Protein AF-A0A0S4XJA6-F1 (afdb_monomer_lite)

pLDDT: mean 84.76, std 16.08, range [33.62, 96.69]

Structure (mmCIF, N/CA/C/O backbone):
data_AF-A0A0S4XJA6-F1
#
_entry.id   AF-A0A0S4XJA6-F1
#
loop_
_atom_site.group_PDB
_atom_site.id
_atom_site.type_symbol
_atom_site.label_atom_id
_atom_site.label_alt_id
_atom_site.label_comp_id
_atom_site.label_asym_id
_atom_site.label_entity_id
_atom_site.label_seq_id
_atom_site.pdbx_PDB_ins_code
_atom_site.Cartn_x
_atom_site.Cartn_y
_atom_site.Cartn_z
_atom_site.occupancy
_atom_site.B_iso_or_equiv
_atom_site.auth_seq_id
_atom_site.auth_comp_id
_atom_site.auth_asym_id
_atom_site.auth_atom_id
_atom_site.pdbx_PDB_model_num
ATOM 1 N N . MET A 1 1 ? -5.806 7.235 1.047 1.00 87.06 1 MET A N 1
ATOM 2 C CA . MET A 1 1 ? -5.634 6.413 -0.171 1.00 87.06 1 MET A CA 1
ATOM 3 C C . MET A 1 1 ? -4.672 7.112 -1.123 1.00 87.06 1 MET A C 1
ATOM 5 O O . MET A 1 1 ? -4.431 8.301 -0.957 1.00 87.06 1 MET A O 1
ATOM 9 N N . PHE A 1 2 ? -4.036 6.390 -2.048 1.00 88.56 2 PHE A N 1
ATOM 10 C CA . PHE A 1 2 ? -3.138 7.013 -3.029 1.00 88.56 2 PHE A CA 1
ATOM 11 C C . PHE A 1 2 ? -3.981 7.848 -3.989 1.00 88.56 2 PHE A C 1
ATOM 13 O O . PHE A 1 2 ? -5.050 7.390 -4.367 1.00 88.56 2 PHE A O 1
ATOM 20 N N . ALA A 1 3 ? -3.557 9.050 -4.354 1.00 90.94 3 ALA A N 1
ATOM 21 C CA . ALA A 1 3 ? -4.366 9.899 -5.215 1.00 90.94 3 ALA A CA 1
ATOM 22 C C . ALA A 1 3 ? -4.534 9.256 -6.598 1.00 90.94 3 ALA A C 1
ATOM 24 O O . ALA A 1 3 ? -3.539 8.855 -7.218 1.00 90.94 3 ALA A O 1
ATOM 25 N N . ARG A 1 4 ? -5.778 9.166 -7.092 1.00 92.25 4 ARG A N 1
ATOM 26 C CA . ARG A 1 4 ? -6.080 8.414 -8.326 1.00 92.25 4 ARG A CA 1
ATOM 27 C C . ARG A 1 4 ? -5.311 8.957 -9.527 1.00 92.25 4 ARG A C 1
ATOM 29 O O . ARG A 1 4 ? -4.811 8.181 -10.324 1.00 92.25 4 ARG A O 1
ATOM 36 N N . HIS A 1 5 ? -5.141 10.275 -9.620 1.00 92.50 5 HIS A N 1
ATOM 37 C CA . HIS A 1 5 ? -4.386 10.913 -10.706 1.00 92.50 5 HIS A CA 1
ATOM 38 C C . HIS A 1 5 ? -2.875 10.615 -10.682 1.00 92.50 5 HIS A C 1
ATOM 40 O O . HIS A 1 5 ? -2.222 10.750 -11.710 1.00 92.50 5 HIS A O 1
ATOM 46 N N . VAL A 1 6 ? -2.308 10.221 -9.534 1.00 89.50 6 VAL A N 1
ATOM 47 C CA . VAL A 1 6 ? -0.877 9.881 -9.419 1.00 89.50 6 VAL A CA 1
ATOM 48 C C . VAL A 1 6 ? -0.643 8.400 -9.701 1.00 89.50 6 VAL A C 1
ATOM 50 O O . VAL A 1 6 ? 0.349 8.037 -10.324 1.00 89.50 6 VAL A O 1
ATOM 53 N N . SER A 1 7 ? -1.549 7.529 -9.252 1.00 88.44 7 SER A N 1
ATOM 54 C CA . SER A 1 7 ? -1.470 6.094 -9.529 1.00 88.44 7 SER A CA 1
ATOM 55 C C . SER A 1 7 ? -2.864 5.499 -9.759 1.00 88.44 7 SER A C 1
ATOM 57 O O . SER A 1 7 ? -3.441 4.902 -8.843 1.00 88.44 7 SER A O 1
ATOM 59 N N . PRO A 1 8 ? -3.416 5.639 -10.982 1.00 91.00 8 PRO A N 1
ATOM 60 C CA . PRO A 1 8 ? -4.765 5.168 -11.291 1.00 91.00 8 PRO A CA 1
ATOM 61 C C . PRO A 1 8 ? -4.903 3.662 -11.083 1.00 91.00 8 PRO A C 1
ATOM 63 O O . PRO A 1 8 ? -5.851 3.206 -10.456 1.00 91.00 8 PRO A O 1
ATOM 66 N N . VAL A 1 9 ? -3.901 2.892 -11.523 1.00 89.12 9 VAL A N 1
ATOM 67 C CA . VAL A 1 9 ? -3.894 1.425 -11.415 1.00 89.12 9 VAL A CA 1
ATOM 68 C C . VAL A 1 9 ? -3.928 0.971 -9.955 1.00 89.12 9 VAL A C 1
ATOM 70 O O . VAL A 1 9 ? -4.688 0.068 -9.617 1.00 89.12 9 VAL A O 1
ATOM 73 N N . TYR A 1 10 ? -3.145 1.604 -9.075 1.00 88.75 10 TYR A N 1
ATOM 74 C CA . TYR A 1 10 ? -3.131 1.264 -7.650 1.00 88.75 10 TYR A CA 1
ATOM 75 C C . TYR A 1 10 ? -4.472 1.590 -6.986 1.00 88.75 10 TYR A C 1
ATOM 77 O O . TYR A 1 10 ? -5.014 0.774 -6.240 1.00 88.75 10 TYR A O 1
ATOM 85 N N . PHE A 1 11 ? -5.017 2.777 -7.267 1.00 91.81 11 PHE A N 1
ATOM 86 C CA . PHE A 1 11 ? -6.301 3.213 -6.724 1.00 91.81 11 PHE A CA 1
ATOM 87 C C . PHE A 1 11 ? -7.449 2.304 -7.178 1.00 91.81 11 PHE A C 1
ATOM 89 O O . PHE A 1 11 ? -8.230 1.833 -6.348 1.00 91.81 11 PHE A O 1
ATOM 96 N N . ASP A 1 12 ? -7.534 2.036 -8.481 1.00 91.94 12 ASP A N 1
ATOM 97 C CA . ASP A 1 12 ? -8.615 1.251 -9.071 1.00 91.94 12 ASP A CA 1
ATOM 98 C C . ASP A 1 12 ? -8.533 -0.209 -8.605 1.00 91.94 12 ASP A C 1
ATOM 100 O O . ASP A 1 12 ? -9.555 -0.792 -8.258 1.00 91.94 12 ASP A O 1
ATOM 104 N N . ALA A 1 13 ? -7.329 -0.782 -8.488 1.00 90.75 13 ALA A N 1
ATOM 105 C CA . ALA A 1 13 ? -7.150 -2.137 -7.972 1.00 90.75 13 ALA A CA 1
ATOM 106 C C . ALA A 1 13 ? -7.592 -2.273 -6.505 1.00 90.75 13 ALA A C 1
ATOM 108 O O . ALA A 1 13 ? -8.285 -3.229 -6.163 1.00 90.75 13 ALA A O 1
ATOM 109 N N . LEU A 1 14 ? -7.250 -1.315 -5.636 1.00 91.75 14 LEU A N 1
ATOM 110 C CA . LEU A 1 14 ? -7.717 -1.332 -4.245 1.00 91.75 14 LEU A CA 1
ATOM 111 C C . LEU A 1 14 ? -9.234 -1.145 -4.144 1.00 91.75 14 LEU A C 1
ATOM 113 O O . LEU A 1 14 ? -9.889 -1.872 -3.401 1.00 91.75 14 LEU A O 1
ATOM 117 N N . THR A 1 15 ? -9.796 -0.213 -4.916 1.00 93.38 15 THR A N 1
ATOM 118 C CA . THR A 1 15 ? -11.248 0.012 -4.967 1.00 93.38 15 THR A CA 1
ATOM 119 C C . THR A 1 15 ? -11.983 -1.235 -5.460 1.00 93.38 15 THR A C 1
ATOM 121 O O . THR A 1 15 ? -12.989 -1.624 -4.872 1.00 93.38 15 THR A O 1
ATOM 124 N N . ALA A 1 16 ? -11.456 -1.902 -6.491 1.00 92.62 16 ALA A N 1
ATOM 125 C CA . ALA A 1 16 ? -12.019 -3.135 -7.031 1.00 92.62 16 ALA A CA 1
ATOM 126 C C . ALA A 1 16 ? -11.989 -4.283 -6.015 1.00 92.62 16 ALA A C 1
ATOM 128 O O .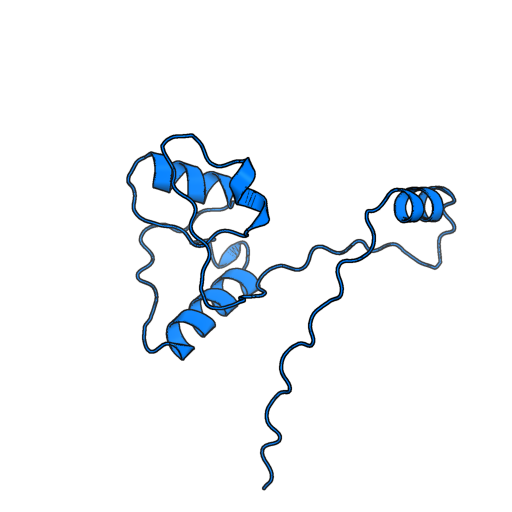 ALA A 1 16 ? -12.963 -5.024 -5.920 1.00 92.62 16 ALA A O 1
ATOM 129 N N . VAL A 1 17 ? -10.913 -4.416 -5.228 1.00 92.44 17 VAL A N 1
ATOM 130 C CA . VAL A 1 17 ? -10.867 -5.419 -4.154 1.00 92.44 17 VAL A CA 1
ATOM 131 C C . VAL A 1 17 ? -11.901 -5.109 -3.077 1.00 92.44 17 VAL A C 1
ATOM 133 O O . VAL A 1 17 ? -12.660 -5.999 -2.719 1.00 92.44 17 VAL A O 1
ATOM 136 N N . CYS A 1 18 ? -12.000 -3.868 -2.596 1.00 93.19 18 CYS A N 1
ATOM 137 C CA . CYS A 1 18 ? -13.051 -3.505 -1.640 1.00 93.19 18 CYS A CA 1
ATOM 138 C C . CYS A 1 18 ? -14.447 -3.862 -2.178 1.00 93.19 18 CYS A C 1
ATOM 140 O O . CYS A 1 18 ? -15.236 -4.501 -1.479 1.00 93.19 18 CYS A O 1
ATOM 142 N N . LEU A 1 19 ? -14.711 -3.529 -3.447 1.00 95.00 19 LEU A N 1
ATOM 143 C CA . LEU A 1 19 ? -15.993 -3.799 -4.093 1.00 95.00 19 LEU A CA 1
ATOM 144 C C . LEU A 1 19 ? -16.278 -5.301 -4.211 1.00 95.00 19 LEU A C 1
ATOM 146 O O . LEU A 1 19 ? -17.403 -5.726 -3.959 1.00 95.00 19 LEU A O 1
ATOM 150 N N . ALA A 1 20 ? -15.266 -6.113 -4.524 1.00 93.62 20 ALA A N 1
ATOM 151 C CA . ALA A 1 20 ? -15.380 -7.572 -4.549 1.00 93.62 20 ALA A CA 1
ATOM 152 C C . ALA A 1 20 ? -15.726 -8.170 -3.170 1.00 93.62 20 ALA A C 1
ATOM 154 O O . ALA A 1 20 ? -16.295 -9.256 -3.102 1.00 93.62 20 ALA A O 1
ATOM 155 N N . HIS A 1 21 ? -15.437 -7.445 -2.085 1.00 93.50 21 HIS A N 1
ATOM 156 C CA . HIS A 1 21 ? -15.818 -7.786 -0.712 1.00 93.50 21 HIS A CA 1
ATOM 157 C C . HIS A 1 21 ? -17.100 -7.072 -0.238 1.00 93.50 21 HIS A C 1
ATOM 159 O O . HIS A 1 21 ? -17.401 -7.062 0.955 1.00 93.50 21 HIS A O 1
ATOM 165 N N . GLY A 1 22 ? -17.877 -6.492 -1.158 1.00 96.69 22 GLY A N 1
ATOM 166 C CA . GLY A 1 22 ? -19.214 -5.963 -0.882 1.00 96.69 22 GLY A CA 1
ATOM 167 C C . GLY A 1 22 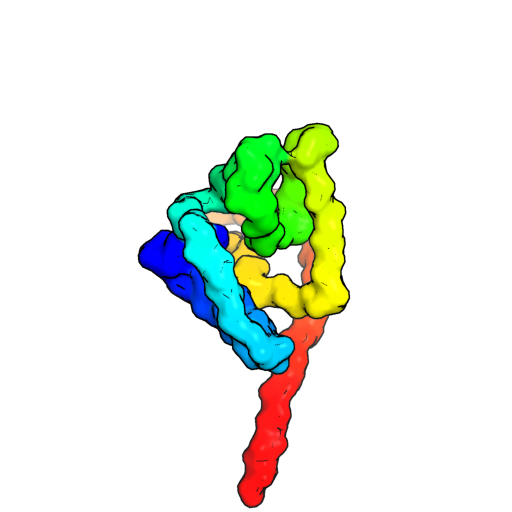? -19.254 -4.544 -0.313 1.00 96.69 22 GLY A C 1
ATOM 168 O O . GLY A 1 22 ? -20.301 -4.128 0.177 1.00 96.69 22 GLY A O 1
ATOM 169 N N . PHE A 1 23 ? -18.156 -3.782 -0.371 1.00 96.31 23 PHE A N 1
ATOM 170 C CA . PHE A 1 23 ? -18.141 -2.394 0.103 1.00 96.31 23 PHE A CA 1
ATOM 171 C C . PHE A 1 23 ? -17.326 -1.458 -0.796 1.00 96.31 23 PHE A C 1
ATOM 173 O O . PHE A 1 23 ? -16.414 -1.866 -1.503 1.00 96.31 23 PHE A O 1
ATOM 180 N N . SER A 1 24 ? -17.623 -0.160 -0.743 1.00 95.19 24 SER A N 1
ATOM 181 C CA . SER A 1 24 ? -16.788 0.876 -1.363 1.00 95.19 24 SER A CA 1
ATOM 182 C C . SER A 1 24 ? -15.951 1.572 -0.285 1.00 95.19 24 SER A C 1
ATOM 184 O O . SER A 1 24 ? -16.487 1.874 0.788 1.00 95.19 24 SER A O 1
ATOM 186 N N . PRO A 1 25 ? -14.646 1.825 -0.504 1.00 93.94 25 PRO A N 1
ATOM 187 C CA . PRO A 1 25 ? -13.826 2.492 0.494 1.00 93.94 25 PRO A CA 1
ATOM 188 C C . PRO A 1 25 ? -14.287 3.944 0.678 1.00 93.94 25 PRO A C 1
ATOM 190 O O . PRO A 1 25 ? -14.379 4.714 -0.276 1.00 93.94 25 PRO A O 1
ATOM 193 N N . ARG A 1 26 ? -14.515 4.363 1.928 1.00 94.94 26 ARG A N 1
ATOM 194 C CA . ARG A 1 26 ? -14.745 5.778 2.256 1.00 94.94 26 ARG A CA 1
ATOM 195 C C . ARG A 1 26 ? -13.407 6.514 2.322 1.00 94.94 26 ARG A C 1
ATOM 197 O O . ARG A 1 26 ? -12.709 6.461 3.334 1.00 94.94 26 ARG A O 1
ATOM 204 N N . VAL A 1 27 ? -13.035 7.185 1.236 1.00 94.56 27 VAL A N 1
ATOM 205 C CA . VAL A 1 27 ? -11.747 7.885 1.126 1.00 94.56 27 VAL A CA 1
ATOM 206 C C . VAL A 1 27 ? -11.810 9.243 1.833 1.00 94.56 27 VAL A C 1
ATOM 208 O O . VAL A 1 27 ? -12.434 10.172 1.338 1.00 94.56 27 VAL A O 1
ATOM 211 N N . LEU A 1 28 ? -11.147 9.362 2.990 1.00 94.62 28 LEU A N 1
ATOM 212 C CA . LEU A 1 28 ? -11.013 10.634 3.725 1.00 94.62 28 LEU A CA 1
ATOM 213 C C . LEU A 1 28 ? -9.934 11.546 3.132 1.00 94.62 28 LEU A C 1
ATOM 215 O O . LEU A 1 28 ? -10.095 12.760 3.066 1.00 94.62 28 LEU A O 1
ATOM 219 N N . HIS A 1 29 ? -8.823 10.943 2.706 1.00 94.44 29 HIS A N 1
ATOM 220 C CA . HIS A 1 29 ? -7.656 11.656 2.205 1.00 94.44 29 HIS A CA 1
ATOM 221 C C . HIS A 1 29 ? -7.081 10.948 0.983 1.00 94.44 29 HIS A C 1
ATOM 223 O O . HIS A 1 29 ? -6.819 9.741 1.023 1.00 94.44 29 HIS A O 1
ATOM 229 N N . GLU A 1 30 ? -6.818 11.711 -0.072 1.00 94.38 30 GLU A N 1
ATOM 230 C CA . GLU A 1 30 ? -5.988 11.302 -1.202 1.00 94.38 30 GLU A CA 1
ATOM 231 C C . GLU A 1 30 ? -4.597 11.923 -1.064 1.00 94.38 30 GLU A C 1
ATOM 233 O O . GLU A 1 30 ? -4.457 13.135 -0.925 1.00 94.38 30 GLU A O 1
ATOM 238 N N . VAL A 1 31 ? -3.554 11.092 -1.083 1.00 94.06 31 VAL A N 1
ATOM 239 C CA . VAL A 1 31 ? -2.164 11.525 -0.868 1.00 94.06 31 VAL A CA 1
ATOM 240 C C . VAL A 1 31 ? -1.230 10.956 -1.933 1.00 94.06 31 VAL A C 1
ATOM 242 O O . VAL A 1 31 ? -1.570 10.004 -2.633 1.00 94.06 31 VAL A O 1
ATOM 245 N N . ARG A 1 32 ? -0.033 11.534 -2.064 1.00 92.38 32 ARG A N 1
ATOM 246 C CA . ARG A 1 32 ? 0.879 11.273 -3.193 1.00 92.38 32 ARG A CA 1
ATOM 247 C C . ARG A 1 32 ? 1.949 10.208 -2.943 1.00 92.38 32 ARG A C 1
ATOM 249 O O . ARG A 1 32 ? 2.693 9.880 -3.859 1.00 92.38 32 ARG A O 1
ATOM 256 N N . SER A 1 33 ? 2.055 9.679 -1.728 1.00 90.88 33 SER A N 1
ATOM 257 C CA . SER A 1 33 ? 3.022 8.631 -1.392 1.00 90.88 33 SER A CA 1
ATOM 258 C C . SER A 1 33 ? 2.506 7.739 -0.267 1.00 90.88 33 SER A C 1
ATOM 260 O O . SER A 1 33 ? 1.622 8.127 0.502 1.00 90.88 33 SER A O 1
ATOM 262 N N . VAL A 1 34 ? 3.092 6.547 -0.133 1.00 90.69 34 VAL A N 1
ATOM 263 C CA . VAL A 1 34 ? 2.790 5.663 1.000 1.00 90.69 34 VAL A CA 1
ATOM 264 C C . VAL A 1 34 ? 3.322 6.235 2.318 1.00 90.69 34 VAL A C 1
ATOM 266 O O . VAL A 1 34 ? 2.669 6.100 3.346 1.00 90.69 34 VAL A O 1
ATOM 269 N N . SER A 1 35 ? 4.456 6.942 2.302 1.00 92.44 35 SER A N 1
ATOM 270 C CA . SER A 1 35 ? 4.974 7.622 3.496 1.00 92.44 35 SER A CA 1
ATOM 271 C C . SER A 1 35 ? 3.990 8.666 4.033 1.00 92.44 35 SER A C 1
ATOM 273 O O . SER A 1 35 ? 3.744 8.706 5.235 1.00 92.44 35 SER A O 1
ATOM 275 N N . SER A 1 36 ? 3.340 9.441 3.157 1.00 94.06 36 SER A N 1
ATOM 276 C CA . SER A 1 36 ? 2.277 10.362 3.569 1.00 94.06 36 SER A CA 1
ATOM 277 C C . SER A 1 36 ? 1.074 9.623 4.151 1.00 94.06 36 SER A C 1
ATOM 279 O O . SER A 1 36 ? 0.507 10.083 5.132 1.00 94.06 36 SER A O 1
ATOM 281 N N . GLN A 1 37 ? 0.692 8.463 3.605 1.00 94.31 37 GLN A N 1
ATOM 282 C CA . GLN A 1 37 ? -0.395 7.664 4.187 1.00 94.31 37 GLN A CA 1
ATOM 283 C C . GLN A 1 37 ? -0.081 7.260 5.630 1.00 94.31 37 GLN A C 1
ATOM 285 O O . GLN A 1 37 ? -0.922 7.434 6.505 1.00 94.31 37 GLN A O 1
ATOM 290 N N . VAL A 1 38 ? 1.136 6.769 5.878 1.00 94.81 38 VAL A N 1
ATOM 291 C CA . VAL A 1 38 ? 1.595 6.385 7.220 1.00 94.81 38 VAL A CA 1
ATOM 292 C C . VAL A 1 38 ? 1.616 7.592 8.161 1.00 94.81 38 VAL A C 1
ATOM 294 O O . VAL A 1 38 ? 1.137 7.486 9.286 1.00 94.81 38 VAL A O 1
ATOM 297 N N . ALA A 1 39 ? 2.094 8.751 7.697 1.00 94.38 39 ALA A N 1
ATOM 298 C CA . ALA A 1 39 ? 2.114 9.976 8.495 1.00 94.38 39 ALA A CA 1
ATOM 299 C C . ALA A 1 39 ? 0.703 10.418 8.922 1.00 94.38 39 ALA A C 1
ATOM 301 O O . ALA A 1 39 ? 0.481 10.713 10.092 1.00 94.38 39 ALA A O 1
ATOM 302 N N . PHE A 1 40 ? -0.273 10.389 8.008 1.00 95.69 40 PHE A N 1
ATOM 303 C CA . PHE A 1 40 ? -1.668 10.717 8.329 1.00 95.69 40 PHE A CA 1
ATOM 304 C C . PHE A 1 40 ? -2.254 9.768 9.382 1.00 95.69 40 PHE A C 1
ATOM 306 O O . PHE A 1 40 ? -2.925 10.225 10.307 1.00 95.69 40 PHE A O 1
ATOM 313 N N . VAL A 1 41 ? -1.963 8.465 9.289 1.00 96.06 41 VAL A N 1
ATOM 314 C CA . VAL A 1 41 ? -2.360 7.487 10.318 1.00 96.06 41 VAL A CA 1
ATOM 315 C C . VAL A 1 41 ? -1.707 7.816 11.662 1.00 96.06 41 VAL A C 1
ATOM 317 O O . VAL A 1 41 ? -2.394 7.832 12.679 1.00 96.06 41 VAL A O 1
ATOM 320 N N . GLY A 1 42 ? -0.413 8.152 11.673 1.00 95.69 42 GLY A N 1
ATOM 321 C CA . GLY A 1 42 ? 0.301 8.575 12.883 1.00 95.69 42 GLY A CA 1
ATOM 322 C C . GLY A 1 42 ? -0.275 9.842 13.528 1.00 95.69 42 GLY A C 1
ATOM 323 O O . GLY A 1 42 ? -0.221 9.989 14.745 1.00 95.69 42 GLY A O 1
ATOM 324 N N . CYS A 1 43 ? -0.886 10.725 12.735 1.00 96.25 43 CYS A N 1
ATOM 325 C CA . CYS A 1 43 ? -1.619 11.905 13.204 1.00 96.25 43 CYS A CA 1
ATOM 326 C C . CYS A 1 43 ? -3.101 11.628 13.536 1.00 96.25 43 CYS A C 1
ATOM 328 O O . CYS A 1 43 ? -3.881 12.570 13.694 1.00 96.25 43 CYS A O 1
ATOM 330 N N . GLY A 1 44 ? -3.527 10.363 13.589 1.00 95.94 44 GLY A N 1
ATOM 331 C CA . GLY A 1 44 ? -4.900 9.983 13.928 1.00 95.94 44 GLY A CA 1
ATOM 332 C C . GLY A 1 44 ? -5.938 10.272 12.838 1.00 95.94 44 GLY A C 1
ATOM 333 O O . GLY A 1 44 ? -7.132 10.240 13.115 1.00 95.94 44 GLY A O 1
ATOM 334 N N . GLN A 1 45 ? -5.524 10.522 11.591 1.00 96.19 45 GLN A N 1
ATOM 335 C CA . GLN A 1 45 ? -6.420 10.875 10.477 1.00 96.19 45 GLN A CA 1
ATOM 336 C C . GLN A 1 45 ? -7.071 9.650 9.795 1.00 96.19 45 GLN A C 1
ATOM 338 O O . GLN A 1 45 ? -7.435 9.686 8.618 1.00 96.19 45 GLN A O 1
ATOM 343 N N . GLY A 1 46 ? -7.208 8.536 10.522 1.00 94.88 46 GLY A N 1
ATOM 344 C CA . GLY A 1 46 ? -7.852 7.304 10.059 1.00 94.88 46 GLY A CA 1
ATOM 345 C C . GLY A 1 46 ? -6.884 6.142 9.821 1.00 94.88 46 GLY A C 1
ATOM 346 O O . GLY A 1 46 ? -5.927 5.954 10.567 1.00 94.88 46 GLY A O 1
ATOM 347 N N . ILE A 1 47 ? -7.166 5.331 8.794 1.00 95.50 47 ILE A N 1
ATOM 348 C CA . ILE A 1 47 ? -6.408 4.119 8.433 1.00 95.50 47 ILE A CA 1
ATOM 349 C C . ILE A 1 47 ? -5.936 4.166 6.975 1.00 95.50 47 ILE A C 1
ATOM 351 O O . ILE A 1 47 ? -6.492 4.893 6.149 1.00 95.50 47 ILE A O 1
ATOM 355 N N . ALA A 1 48 ? -4.933 3.353 6.637 1.00 94.25 48 ALA A N 1
ATOM 356 C CA . ALA A 1 48 ? -4.399 3.265 5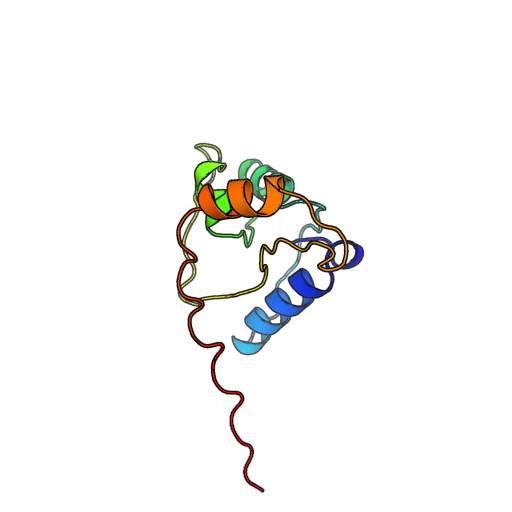.282 1.00 94.25 48 ALA A CA 1
ATOM 357 C C . ALA A 1 48 ? -4.062 1.828 4.860 1.00 94.25 48 ALA A C 1
ATOM 359 O O . ALA A 1 48 ? -3.601 1.020 5.662 1.00 94.25 48 ALA A O 1
ATOM 360 N N . LEU A 1 49 ? -4.241 1.546 3.565 1.00 91.81 49 LEU A N 1
ATOM 361 C CA . LEU A 1 49 ? -3.766 0.328 2.907 1.00 91.81 49 LEU A CA 1
ATOM 362 C C . LEU A 1 49 ? -2.370 0.583 2.332 1.00 91.81 49 LEU A C 1
ATOM 364 O O . LEU A 1 49 ? -2.219 1.385 1.406 1.00 91.81 49 LEU A O 1
ATOM 368 N N . VAL A 1 50 ? -1.364 -0.103 2.876 1.00 90.81 50 VAL A N 1
ATOM 369 C CA . VAL A 1 50 ? 0.052 0.074 2.521 1.00 90.81 50 VAL A CA 1
ATOM 370 C C . VAL A 1 50 ? 0.681 -1.250 2.069 1.00 90.81 50 VAL A C 1
ATOM 372 O O . VAL A 1 50 ? 0.282 -2.310 2.559 1.00 90.81 50 VAL A O 1
ATOM 375 N N . PRO A 1 51 ? 1.684 -1.242 1.170 1.00 89.25 51 PRO A N 1
ATOM 376 C CA . PRO A 1 51 ? 2.443 -2.445 0.850 1.00 89.25 51 PRO A CA 1
ATOM 377 C C . PRO A 1 51 ? 3.142 -3.010 2.091 1.00 89.25 51 PRO A C 1
ATOM 379 O O . PRO A 1 51 ? 3.693 -2.256 2.892 1.00 89.25 51 PRO A O 1
ATOM 382 N N . ALA A 1 52 ? 3.206 -4.339 2.212 1.00 87.19 52 ALA A N 1
ATOM 383 C CA . ALA A 1 52 ? 3.818 -5.012 3.365 1.00 87.19 52 ALA A CA 1
ATOM 384 C C . ALA A 1 52 ? 5.279 -4.591 3.625 1.00 87.19 52 ALA A C 1
ATOM 386 O O . ALA A 1 52 ? 5.719 -4.557 4.772 1.00 87.19 52 ALA A O 1
ATOM 387 N N . ALA A 1 53 ? 6.012 -4.217 2.569 1.00 84.00 53 ALA A N 1
ATOM 388 C CA . ALA A 1 53 ? 7.383 -3.711 2.658 1.00 84.00 53 ALA A CA 1
ATOM 389 C C . ALA A 1 53 ? 7.507 -2.409 3.471 1.00 84.00 53 ALA A C 1
ATOM 391 O O . ALA A 1 53 ? 8.575 -2.116 3.991 1.00 84.00 53 ALA A O 1
ATOM 392 N N . MET A 1 54 ? 6.420 -1.647 3.627 1.00 85.31 54 MET A N 1
ATOM 393 C CA . MET A 1 54 ? 6.423 -0.397 4.389 1.00 85.31 54 MET A CA 1
ATOM 394 C C . MET A 1 54 ? 6.336 -0.610 5.901 1.00 85.31 54 MET A C 1
ATOM 396 O O . MET A 1 54 ? 6.477 0.349 6.653 1.00 85.31 54 MET A O 1
ATOM 400 N N . LYS A 1 55 ? 6.146 -1.854 6.365 1.00 87.06 55 LYS A N 1
ATOM 401 C CA . LYS A 1 55 ? 6.057 -2.172 7.795 1.00 87.06 55 LYS A CA 1
ATOM 402 C C . LYS A 1 55 ? 7.288 -1.710 8.579 1.00 87.06 55 LYS A C 1
ATOM 404 O O . LYS A 1 55 ? 7.132 -1.229 9.691 1.00 87.06 55 LYS A O 1
ATOM 409 N N . SER A 1 56 ? 8.484 -1.834 8.005 1.00 86.81 56 SER A N 1
ATOM 410 C CA . SER A 1 56 ? 9.737 -1.417 8.651 1.00 86.81 56 SER A CA 1
ATOM 411 C C . SER A 1 56 ? 9.903 0.099 8.769 1.00 86.81 56 SER A C 1
ATOM 413 O O . SER A 1 56 ? 10.799 0.549 9.468 1.00 86.81 56 SER A O 1
ATOM 415 N N . PHE A 1 57 ? 9.071 0.879 8.075 1.00 85.19 57 PHE A N 1
ATOM 416 C CA . PHE A 1 57 ? 9.131 2.342 8.048 1.00 85.19 57 PHE A CA 1
ATOM 417 C C . PHE A 1 57 ? 7.981 2.993 8.828 1.00 85.19 57 PHE A C 1
ATOM 419 O O . PHE A 1 57 ? 7.813 4.211 8.770 1.00 85.19 57 PHE A O 1
ATOM 426 N N . ALA A 1 58 ? 7.153 2.199 9.512 1.00 90.81 58 ALA A N 1
ATOM 427 C CA . ALA A 1 58 ? 6.089 2.725 10.353 1.00 90.81 58 ALA A CA 1
ATOM 428 C C . ALA A 1 58 ? 6.677 3.248 11.679 1.00 90.81 58 ALA A C 1
ATOM 430 O O . ALA A 1 58 ? 7.477 2.536 12.287 1.00 90.81 58 ALA A O 1
ATOM 431 N N . PRO A 1 59 ? 6.304 4.461 12.131 1.00 93.69 59 PRO A N 1
ATOM 432 C CA . PRO A 1 59 ? 6.701 4.962 13.445 1.00 93.69 59 PRO A CA 1
ATOM 433 C C . PRO A 1 59 ? 6.030 4.152 14.565 1.00 93.69 59 PRO A C 1
ATOM 435 O O . PRO A 1 59 ? 5.008 3.504 14.337 1.00 93.69 59 PRO A O 1
ATOM 438 N N . ASP A 1 60 ? 6.565 4.233 15.785 1.00 94.69 60 ASP A N 1
ATOM 439 C CA . ASP A 1 60 ? 6.128 3.413 16.930 1.00 94.69 60 ASP A CA 1
ATOM 440 C C . ASP A 1 60 ? 4.639 3.564 17.275 1.00 94.69 60 ASP A C 1
ATOM 442 O O . ASP A 1 60 ? 4.002 2.636 17.773 1.00 94.69 60 ASP A O 1
ATOM 446 N N . ASN A 1 61 ? 4.057 4.728 16.979 1.00 96.12 61 ASN A N 1
ATOM 447 C CA . ASN A 1 61 ? 2.641 5.008 17.197 1.00 96.12 61 ASN A CA 1
ATOM 448 C C . ASN A 1 61 ? 1.723 4.499 16.067 1.00 96.12 61 ASN A C 1
ATOM 450 O O . ASN A 1 61 ? 0.511 4.705 16.133 1.00 96.12 61 ASN A O 1
ATOM 454 N N . VAL A 1 62 ? 2.262 3.846 15.032 1.00 96.69 62 VAL A N 1
ATOM 455 C CA . VAL A 1 62 ? 1.495 3.282 13.916 1.00 96.69 62 VAL A CA 1
ATOM 456 C C . VAL A 1 62 ? 1.591 1.766 13.913 1.00 96.69 62 VAL A C 1
ATOM 458 O O . VAL A 1 62 ? 2.644 1.153 13.761 1.00 96.69 62 VAL A O 1
ATOM 461 N N . VAL A 1 63 ? 0.425 1.139 13.994 1.00 95.19 63 VAL A N 1
ATOM 462 C CA . VAL A 1 63 ? 0.307 -0.310 14.039 1.00 95.19 63 VAL A CA 1
ATOM 463 C C . VAL A 1 63 ? -0.000 -0.860 12.647 1.00 95.19 63 VAL A C 1
ATOM 465 O O . VAL A 1 63 ? -1.087 -0.659 12.111 1.00 95.19 63 VAL A O 1
ATOM 468 N N . VAL A 1 64 ? 0.936 -1.618 12.073 1.00 94.81 64 VAL A N 1
ATOM 469 C CA . VAL A 1 64 ? 0.736 -2.291 10.779 1.00 94.81 64 VAL A CA 1
ATOM 470 C C . VAL A 1 64 ? 0.186 -3.702 10.991 1.00 94.81 64 VAL A C 1
ATOM 472 O O . VAL A 1 64 ? 0.748 -4.504 11.747 1.00 94.81 64 VAL A O 1
ATOM 475 N N . ARG A 1 65 ? -0.915 -4.022 10.305 1.00 93.69 65 ARG A N 1
ATOM 476 C CA . ARG A 1 65 ? -1.578 -5.333 10.343 1.00 93.69 65 ARG A CA 1
ATOM 477 C C . ARG A 1 65 ? -1.640 -5.943 8.939 1.00 93.69 65 ARG A C 1
ATOM 479 O O . ARG A 1 65 ? -1.939 -5.215 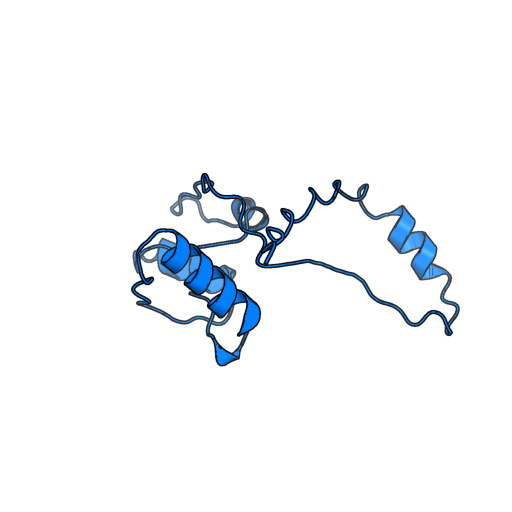7.994 1.00 93.69 65 ARG A O 1
ATOM 486 N N . PRO A 1 66 ? -1.334 -7.244 8.782 1.00 92.56 66 PRO A N 1
ATOM 487 C CA . PRO A 1 66 ? -1.517 -7.917 7.505 1.00 92.56 66 PRO A CA 1
ATOM 488 C C . PRO A 1 66 ? -3.010 -8.040 7.181 1.00 92.56 66 PRO A C 1
ATOM 490 O O . PRO A 1 66 ? -3.829 -8.218 8.082 1.00 92.56 66 PRO A O 1
ATOM 493 N N . LEU A 1 67 ? -3.343 -7.966 5.895 1.00 90.31 67 LEU A N 1
ATOM 494 C CA . LEU A 1 67 ? -4.664 -8.341 5.393 1.00 90.31 67 LEU A CA 1
ATOM 495 C C . LEU A 1 67 ? -4.720 -9.857 5.195 1.00 90.31 67 LEU A C 1
ATOM 497 O O . LEU A 1 67 ? -3.698 -10.476 4.884 1.00 90.31 67 LEU A O 1
ATOM 501 N N . THR A 1 68 ? -5.908 -10.439 5.348 1.00 88.94 68 THR A N 1
ATOM 502 C CA . THR A 1 68 ? -6.153 -11.850 5.017 1.00 88.94 68 THR A CA 1
ATOM 503 C C . THR A 1 68 ? -5.970 -12.073 3.515 1.00 88.94 68 THR A C 1
ATOM 505 O O . THR A 1 68 ? -5.326 -13.027 3.079 1.00 88.94 68 THR A O 1
ATOM 508 N N . GLU A 1 69 ? -6.486 -11.147 2.714 1.00 84.50 69 GLU A N 1
ATOM 509 C CA . GLU A 1 69 ? -6.391 -11.145 1.267 1.00 84.50 69 GLU A CA 1
ATOM 510 C C . GLU A 1 69 ? -4.987 -10.750 0.802 1.00 84.50 69 GLU A C 1
ATOM 512 O O . GLU A 1 69 ? -4.431 -9.710 1.172 1.00 84.50 69 GLU A O 1
ATOM 517 N N . ARG A 1 70 ? -4.423 -11.545 -0.112 1.00 82.56 70 ARG A N 1
ATOM 518 C CA . ARG A 1 70 ? -3.185 -11.183 -0.810 1.00 82.56 70 ARG A CA 1
ATOM 519 C C . ARG A 1 70 ? -3.493 -10.302 -2.010 1.00 82.56 70 ARG A C 1
ATOM 521 O O . ARG A 1 70 ? -3.729 -10.783 -3.116 1.00 82.56 70 ARG A O 1
ATOM 528 N N . ILE A 1 71 ? -3.435 -8.995 -1.793 1.00 83.88 71 ILE A N 1
ATOM 529 C CA . ILE A 1 71 ? -3.660 -8.002 -2.841 1.00 83.88 71 ILE A CA 1
ATOM 530 C C . ILE A 1 71 ? -2.330 -7.641 -3.513 1.00 83.88 71 ILE A C 1
ATOM 532 O O . ILE A 1 71 ? -1.431 -7.083 -2.884 1.00 83.88 71 ILE A O 1
ATOM 536 N N . ARG A 1 72 ? -2.207 -7.914 -4.817 1.00 79.19 72 ARG A N 1
ATOM 537 C CA . ARG A 1 72 ? -1.070 -7.459 -5.636 1.00 79.19 72 ARG A CA 1
ATOM 538 C C . ARG A 1 72 ? -1.444 -6.214 -6.429 1.00 79.19 72 ARG A C 1
ATOM 540 O O . ARG A 1 72 ? -1.999 -6.305 -7.516 1.00 79.19 72 ARG A O 1
ATOM 547 N N . VAL A 1 73 ? -1.106 -5.059 -5.867 1.00 77.25 73 VAL A N 1
ATOM 548 C CA . VAL A 1 73 ? -1.359 -3.730 -6.455 1.00 77.25 73 VAL A CA 1
ATOM 549 C C . VAL A 1 73 ? -0.096 -3.043 -6.979 1.00 77.25 73 VAL A C 1
ATOM 551 O O . VAL A 1 73 ? -0.190 -2.082 -7.733 1.00 77.25 73 VAL A O 1
ATOM 554 N N . VAL A 1 74 ? 1.093 -3.528 -6.604 1.00 73.56 74 VAL A N 1
ATOM 555 C CA . VAL A 1 74 ? 2.383 -2.974 -7.041 1.00 73.56 74 VAL A CA 1
ATOM 556 C C . VAL A 1 74 ? 3.312 -4.116 -7.422 1.00 73.56 74 VAL A C 1
ATOM 558 O O . VAL A 1 74 ? 3.463 -5.074 -6.664 1.00 73.56 74 VAL A O 1
ATOM 561 N N . THR A 1 75 ? 3.946 -3.993 -8.587 1.00 73.31 75 THR A N 1
ATOM 562 C CA . THR A 1 75 ? 5.071 -4.839 -8.995 1.00 73.31 75 THR A CA 1
ATOM 563 C C . THR A 1 75 ? 6.288 -3.944 -9.166 1.00 73.31 75 THR A C 1
ATOM 565 O O . THR A 1 75 ? 6.245 -2.993 -9.942 1.00 73.31 75 THR A O 1
ATOM 568 N N . THR A 1 76 ? 7.365 -4.236 -8.443 1.00 77.94 76 THR A N 1
ATOM 569 C CA . THR A 1 76 ? 8.665 -3.604 -8.681 1.00 77.94 76 THR A CA 1
ATOM 570 C C . THR A 1 76 ? 9.391 -4.410 -9.747 1.00 77.94 76 THR A C 1
ATOM 572 O O . THR A 1 76 ? 9.582 -5.615 -9.586 1.00 77.94 76 THR A O 1
ATOM 575 N N . ALA A 1 77 ? 9.773 -3.753 -10.837 1.00 84.81 77 ALA A N 1
ATOM 576 C CA . ALA A 1 77 ? 10.509 -4.359 -11.935 1.00 84.81 77 ALA A CA 1
ATOM 577 C C . ALA A 1 77 ? 11.688 -3.466 -12.328 1.00 84.81 77 ALA A C 1
ATOM 579 O O . ALA A 1 77 ? 11.628 -2.246 -12.177 1.00 84.81 77 ALA A O 1
ATOM 580 N N . MET A 1 78 ? 12.743 -4.089 -12.845 1.00 86.94 78 MET A N 1
ATOM 581 C CA . MET A 1 78 ? 13.844 -3.404 -13.515 1.00 86.94 78 MET A CA 1
ATOM 582 C C . MET A 1 78 ? 13.729 -3.677 -15.010 1.00 86.94 78 MET A C 1
ATOM 584 O O . MET A 1 78 ? 13.398 -4.792 -15.410 1.00 86.94 78 MET A O 1
ATOM 588 N N . ALA A 1 79 ? 13.984 -2.657 -15.822 1.00 90.00 79 ALA A N 1
ATOM 589 C CA . ALA A 1 79 ? 13.970 -2.759 -17.272 1.00 90.00 79 ALA A CA 1
ATOM 590 C C . ALA A 1 79 ? 15.219 -2.079 -17.829 1.00 90.00 79 ALA A C 1
ATOM 592 O O . ALA A 1 79 ? 15.618 -1.014 -17.359 1.00 90.00 79 ALA A O 1
ATOM 593 N N . TRP A 1 80 ? 15.826 -2.700 -18.832 1.00 92.38 80 TRP A N 1
ATOM 594 C CA . TRP A 1 80 ? 16.968 -2.165 -19.561 1.00 92.38 80 TRP A CA 1
ATOM 595 C C . TRP A 1 80 ? 16.797 -2.450 -21.052 1.00 92.38 80 TRP A C 1
ATOM 597 O O . TRP A 1 80 ? 16.009 -3.306 -21.453 1.00 92.38 80 TRP A O 1
ATOM 607 N N . ASN A 1 81 ? 17.516 -1.697 -21.882 1.00 91.94 81 ASN A N 1
ATOM 608 C CA . ASN A 1 81 ? 17.505 -1.903 -23.323 1.00 91.94 81 ASN A CA 1
ATOM 609 C C . ASN A 1 81 ? 18.465 -3.042 -23.683 1.00 91.94 81 ASN A C 1
ATOM 611 O O . ASN A 1 81 ? 19.671 -2.897 -23.512 1.00 91.94 81 ASN A O 1
ATOM 615 N N . SER A 1 82 ? 17.937 -4.138 -24.226 1.00 88.81 82 SER A N 1
ATOM 616 C CA . SER A 1 82 ? 18.734 -5.296 -24.643 1.00 88.81 82 SER A CA 1
ATOM 617 C C . SER A 1 82 ? 19.685 -5.009 -25.808 1.00 88.81 82 SER A C 1
ATOM 619 O O . SER A 1 82 ? 20.638 -5.750 -25.996 1.00 88.81 82 SER A O 1
ATOM 621 N N . ALA A 1 83 ? 19.456 -3.945 -26.584 1.00 93.62 83 ALA A N 1
ATOM 622 C CA . ALA A 1 83 ? 20.344 -3.535 -27.672 1.00 93.62 83 ALA A CA 1
ATOM 623 C C . ALA A 1 83 ? 21.582 -2.756 -27.190 1.00 93.62 83 ALA A C 1
ATOM 625 O O . ALA A 1 83 ? 22.458 -2.445 -27.993 1.00 93.62 83 ALA A O 1
ATOM 626 N N . ARG A 1 84 ? 21.649 -2.385 -25.903 1.00 90.94 84 ARG A N 1
ATOM 627 C CA . ARG A 1 84 ? 22.806 -1.704 -25.313 1.00 90.94 84 ARG A CA 1
ATOM 628 C C . ARG A 1 84 ? 23.500 -2.641 -24.341 1.00 90.94 84 ARG A C 1
ATOM 630 O O . ARG A 1 84 ? 22.991 -2.882 -23.249 1.00 90.94 84 ARG A O 1
ATOM 637 N N . GLU A 1 85 ? 24.679 -3.113 -24.723 1.00 85.94 85 GLU A N 1
ATOM 638 C CA . GLU A 1 85 ? 25.533 -3.862 -23.809 1.00 85.94 85 GLU A CA 1
ATOM 639 C C . GLU A 1 85 ? 25.985 -2.952 -22.664 1.00 85.94 85 GLU A C 1
ATOM 641 O O . GLU A 1 85 ? 26.557 -1.879 -22.871 1.00 85.94 85 GLU A O 1
ATOM 646 N N . ASN A 1 86 ? 25.681 -3.369 -21.437 1.00 89.94 86 ASN A N 1
ATOM 647 C CA . ASN A 1 86 ? 26.145 -2.710 -20.230 1.00 89.94 86 ASN A CA 1
ATOM 648 C C . ASN A 1 86 ? 26.601 -3.791 -19.240 1.00 89.94 86 ASN A C 1
ATOM 650 O O . ASN A 1 86 ? 25.748 -4.455 -18.645 1.00 89.94 86 ASN A O 1
ATOM 654 N N . PRO A 1 87 ? 27.920 -3.949 -19.023 1.00 86.69 87 PRO A N 1
ATOM 655 C CA . PRO A 1 87 ? 28.463 -5.009 -18.174 1.00 86.69 87 PRO A CA 1
ATOM 656 C C . PRO A 1 87 ? 28.044 -4.880 -16.701 1.00 86.69 87 PRO A C 1
ATOM 658 O O . PRO A 1 87 ? 28.173 -5.831 -15.935 1.00 86.69 87 PRO A O 1
ATOM 661 N N . LEU A 1 88 ? 27.514 -3.724 -16.282 1.00 92.56 88 LEU A N 1
ATOM 662 C CA . LEU A 1 88 ? 26.985 -3.545 -14.931 1.00 92.56 88 LEU A CA 1
ATOM 663 C C . LEU A 1 88 ? 25.628 -4.224 -14.728 1.00 92.56 88 LEU A C 1
ATOM 665 O O . LEU A 1 88 ? 25.266 -4.480 -13.585 1.00 92.56 88 LEU A O 1
ATOM 669 N N . ILE A 1 89 ? 24.872 -4.520 -15.791 1.00 92.69 89 ILE A N 1
ATOM 670 C CA . ILE A 1 89 ? 23.552 -5.153 -15.658 1.00 92.69 89 ILE A CA 1
ATOM 671 C C . ILE A 1 89 ? 23.687 -6.542 -15.036 1.00 92.69 89 ILE A C 1
ATOM 673 O O . ILE A 1 89 ? 22.991 -6.830 -14.065 1.00 92.69 89 ILE A O 1
ATOM 677 N N . ASP A 1 90 ? 24.631 -7.355 -15.510 1.00 89.25 90 ASP A N 1
ATOM 678 C CA . ASP A 1 90 ? 24.866 -8.695 -14.962 1.00 89.25 90 ASP A CA 1
ATOM 679 C C . ASP A 1 90 ? 25.323 -8.637 -13.501 1.00 89.25 90 ASP A C 1
ATOM 681 O O . ASP A 1 90 ? 24.860 -9.416 -12.669 1.00 89.25 90 ASP A O 1
ATOM 685 N N . GLN A 1 91 ? 26.163 -7.654 -13.161 1.00 92.12 91 GLN A N 1
ATOM 686 C CA . GLN A 1 91 ? 26.614 -7.430 -11.785 1.00 92.12 91 GLN A CA 1
ATOM 687 C C . GLN A 1 91 ? 25.461 -7.005 -10.868 1.00 92.12 91 GLN A C 1
ATOM 689 O O . GLN A 1 91 ? 25.333 -7.495 -9.749 1.00 92.12 91 GLN A O 1
ATOM 694 N N . VAL A 1 92 ? 24.578 -6.123 -11.341 1.00 92.62 92 VAL A N 1
ATOM 695 C CA . VAL A 1 92 ? 23.386 -5.714 -10.589 1.00 92.62 92 VAL A CA 1
ATOM 696 C C . VAL A 1 92 ? 22.442 -6.897 -10.396 1.00 92.62 92 VAL A C 1
ATOM 698 O O . VAL A 1 92 ? 21.963 -7.098 -9.284 1.00 92.62 92 VAL A O 1
ATOM 701 N N . ILE A 1 93 ? 22.209 -7.708 -11.434 1.00 90.31 93 ILE A N 1
ATOM 702 C CA . ILE A 1 93 ? 21.375 -8.914 -11.341 1.00 90.31 93 ILE A CA 1
ATOM 703 C C . ILE A 1 93 ? 21.964 -9.903 -10.329 1.00 90.31 93 ILE A C 1
ATOM 705 O O . ILE A 1 93 ? 21.214 -10.446 -9.520 1.00 90.31 93 ILE A O 1
ATOM 709 N N . ALA A 1 94 ? 23.286 -10.092 -10.323 1.00 90.12 94 ALA A N 1
ATOM 710 C CA . ALA A 1 94 ? 23.971 -10.964 -9.370 1.00 90.12 94 ALA A CA 1
ATOM 711 C C . ALA A 1 94 ? 23.840 -10.486 -7.911 1.00 90.12 94 ALA A C 1
ATOM 713 O O . ALA A 1 94 ? 23.786 -11.306 -6.997 1.00 90.12 94 ALA A O 1
ATOM 714 N N . CYS A 1 95 ? 23.753 -9.172 -7.686 1.00 91.88 95 CYS A N 1
ATOM 715 C CA . CYS A 1 95 ? 23.569 -8.577 -6.359 1.00 91.88 95 CYS A CA 1
ATOM 716 C C . CYS A 1 95 ? 22.109 -8.565 -5.875 1.00 91.88 95 CYS A C 1
ATOM 718 O O . CYS A 1 95 ? 21.855 -8.256 -4.707 1.00 91.88 95 CYS A O 1
ATOM 720 N N . LEU A 1 96 ? 21.132 -8.853 -6.743 1.00 88.19 96 LEU A N 1
ATOM 721 C CA . LEU A 1 96 ? 19.727 -8.868 -6.346 1.00 88.19 96 LEU A CA 1
ATOM 722 C C . LEU A 1 96 ? 19.400 -10.134 -5.539 1.00 88.19 96 LEU A C 1
ATOM 724 O O . LEU A 1 96 ? 19.859 -11.228 -5.872 1.00 88.19 96 LEU A O 1
ATOM 728 N N . PRO A 1 97 ? 18.555 -10.023 -4.497 1.00 82.75 97 PRO A N 1
ATOM 729 C CA . PRO A 1 97 ? 18.081 -11.198 -3.784 1.00 82.75 97 PRO A CA 1
ATOM 730 C C . PRO A 1 97 ? 17.334 -12.133 -4.748 1.00 82.75 97 PRO A C 1
ATOM 732 O O . PRO A 1 97 ? 16.700 -11.651 -5.696 1.00 82.75 97 PRO A O 1
ATOM 735 N N . PRO A 1 98 ? 17.354 -13.459 -4.502 1.00 75.38 98 PRO A N 1
ATOM 736 C CA . PRO A 1 98 ? 16.677 -14.416 -5.362 1.00 75.38 98 PRO A CA 1
ATOM 737 C C . PRO A 1 98 ? 15.225 -13.992 -5.552 1.00 75.38 98 PRO A C 1
ATOM 739 O O . PRO A 1 98 ? 14.531 -13.636 -4.590 1.00 75.38 98 PRO A O 1
ATOM 742 N N . ARG A 1 99 ? 14.773 -14.012 -6.810 1.00 69.19 99 ARG A N 1
ATOM 743 C CA . ARG A 1 99 ? 13.401 -13.660 -7.168 1.00 69.19 99 ARG A CA 1
ATOM 744 C C . ARG A 1 99 ? 12.465 -14.476 -6.285 1.00 69.19 99 ARG A C 1
ATOM 746 O O . ARG A 1 99 ? 12.400 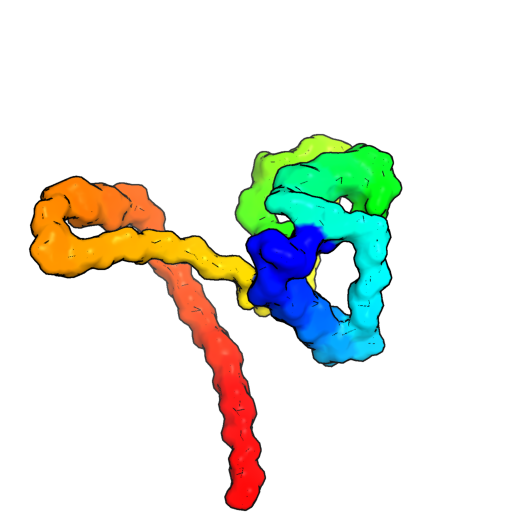-15.697 -6.413 1.00 69.19 99 ARG A O 1
ATOM 753 N N . ARG A 1 100 ? 11.723 -13.809 -5.393 1.00 65.69 100 ARG A N 1
ATOM 754 C CA . ARG A 1 100 ? 10.648 -14.494 -4.670 1.00 65.69 100 ARG A CA 1
ATOM 755 C C . ARG A 1 100 ? 9.696 -15.061 -5.721 1.00 65.69 100 ARG A C 1
ATOM 757 O O . ARG A 1 100 ? 9.317 -14.308 -6.626 1.00 65.69 100 ARG A O 1
ATOM 764 N N . PRO A 1 101 ? 9.347 -16.358 -5.647 1.00 54.31 101 PRO A N 1
ATOM 765 C CA . PRO A 1 101 ? 8.467 -16.966 -6.626 1.00 54.31 101 PRO A CA 1
ATOM 766 C C . PRO A 1 101 ? 7.204 -16.118 -6.731 1.00 54.31 101 PRO A C 1
ATOM 768 O O . PRO A 1 101 ? 6.534 -15.825 -5.740 1.00 54.31 101 PRO A O 1
ATOM 771 N N . SER A 1 102 ? 6.919 -15.656 -7.946 1.00 52.72 102 SER A N 1
ATOM 772 C CA . SER A 1 102 ? 5.651 -15.011 -8.235 1.00 52.72 102 SER A CA 1
ATOM 773 C C . SER A 1 102 ? 4.581 -16.085 -8.103 1.00 52.72 102 SER A C 1
ATOM 775 O O . SER A 1 102 ? 4.489 -16.956 -8.964 1.00 52.72 102 SER A O 1
ATOM 777 N N . GLU A 1 103 ? 3.802 -16.043 -7.022 1.00 51.16 103 GLU A N 1
ATOM 778 C CA . GLU A 1 103 ? 2.638 -16.917 -6.849 1.00 51.16 103 GLU A CA 1
ATOM 779 C C . GLU A 1 103 ? 1.729 -16.773 -8.081 1.00 51.16 103 GLU A C 1
ATOM 781 O O . GLU A 1 103 ? 1.588 -15.644 -8.578 1.00 51.16 103 GLU A O 1
ATOM 786 N N . PRO A 1 104 ? 1.130 -17.852 -8.612 1.00 41.31 104 PRO A N 1
ATOM 787 C CA . PRO A 1 104 ? 0.302 -17.765 -9.807 1.00 41.31 104 PRO A CA 1
ATOM 788 C C . PRO A 1 104 ? -0.778 -16.704 -9.604 1.00 41.31 104 PRO A C 1
ATOM 790 O O . PRO A 1 104 ? -1.491 -16.700 -8.602 1.00 41.31 104 PRO A O 1
ATOM 793 N N . THR A 1 105 ? -0.868 -15.743 -10.521 1.00 49.47 105 THR A N 1
ATOM 794 C CA . THR A 1 105 ? -2.052 -14.888 -10.612 1.00 49.47 105 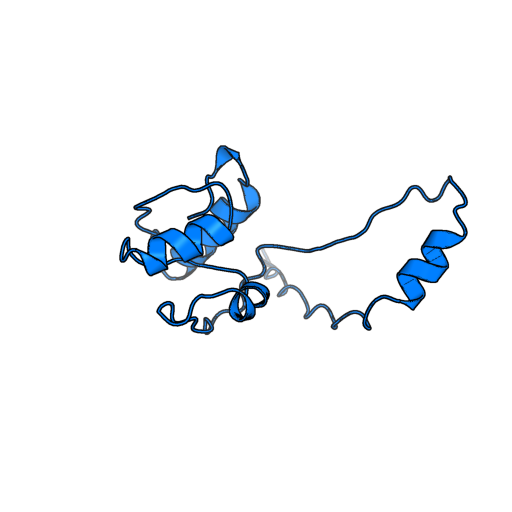THR A CA 1
ATOM 795 C C . THR A 1 105 ? -3.224 -15.828 -10.847 1.00 49.47 105 THR A C 1
ATOM 797 O O . THR A 1 105 ? -3.205 -16.573 -11.826 1.00 49.47 105 THR A O 1
ATOM 800 N N . GLY A 1 106 ? -4.174 -15.863 -9.907 1.00 38.41 106 GLY A N 1
ATOM 801 C CA . GLY A 1 106 ? -5.325 -16.758 -9.960 1.00 38.41 106 GLY A CA 1
ATOM 802 C C . GLY A 1 106 ? -5.925 -16.780 -11.362 1.00 38.41 106 GLY A C 1
ATOM 803 O O . GLY A 1 106 ? -6.161 -15.726 -11.958 1.00 38.41 106 GLY A O 1
ATOM 804 N N . ARG A 1 107 ? -6.090 -17.994 -11.900 1.00 39.84 107 ARG A N 1
ATOM 805 C CA . ARG A 1 107 ? -6.782 -18.278 -13.160 1.00 39.84 107 ARG A CA 1
ATOM 806 C C . ARG A 1 107 ? -8.025 -17.390 -13.248 1.00 39.84 107 ARG A C 1
ATOM 808 O O . ARG A 1 107 ? -8.916 -17.509 -12.410 1.00 39.84 107 ARG A O 1
ATOM 815 N N . ARG A 1 108 ? -8.102 -16.537 -14.277 1.00 45.31 108 ARG A N 1
ATOM 816 C CA . ARG A 1 108 ? -9.396 -16.023 -14.740 1.00 45.31 108 ARG A CA 1
ATOM 817 C C . ARG A 1 108 ? -10.259 -17.252 -15.005 1.00 45.31 108 ARG A C 1
ATOM 819 O O . ARG A 1 108 ? -9.833 -18.132 -15.754 1.00 45.31 108 ARG A O 1
ATOM 826 N N . GLY A 1 109 ? -11.400 -17.342 -14.326 1.00 33.62 109 GLY A N 1
ATOM 827 C CA . GLY A 1 109 ? -12.379 -18.390 -14.568 1.00 33.62 109 GLY A CA 1
ATOM 828 C C . GLY A 1 109 ? -12.670 -18.452 -16.062 1.00 33.62 109 GLY A C 1
ATOM 829 O O . GLY A 1 109 ? -12.964 -17.430 -16.683 1.00 33.62 109 GLY A O 1
ATOM 830 N N . ALA A 1 110 ? -12.520 -19.641 -16.635 1.00 36.53 110 ALA A N 1
ATOM 831 C CA . ALA A 1 110 ? -13.092 -19.943 -17.928 1.00 36.53 110 ALA A CA 1
ATOM 832 C C . ALA A 1 110 ? -14.608 -19.789 -17.775 1.00 36.53 110 ALA A C 1
ATOM 834 O O . ALA A 1 110 ? -15.251 -20.598 -17.111 1.00 36.53 110 ALA A O 1
ATOM 835 N N . ALA A 1 111 ? -15.161 -18.717 -18.335 1.00 37.47 111 ALA A N 1
ATOM 836 C CA . ALA A 1 111 ? -16.568 -18.682 -18.678 1.00 37.47 111 ALA A CA 1
ATOM 837 C C . ALA A 1 111 ? -16.718 -19.568 -19.918 1.00 37.47 111 ALA A C 1
ATOM 839 O O . ALA A 1 111 ? -16.459 -19.143 -21.041 1.00 37.47 111 ALA A O 1
ATOM 840 N N . SER A 1 112 ? -17.016 -20.840 -19.677 1.00 39.00 112 SER A N 1
ATOM 841 C CA . SER A 1 112 ? -17.611 -21.734 -20.660 1.00 39.00 112 SER A CA 1
ATOM 842 C C . SER A 1 112 ? -18.999 -21.199 -21.010 1.00 39.00 112 SER A C 1
ATOM 844 O O . SER A 1 112 ? -19.843 -21.075 -20.120 1.00 39.00 112 SER A O 1
ATOM 846 N N . ALA A 1 113 ? -19.181 -20.849 -22.280 1.00 45.28 113 ALA A N 1
ATOM 847 C CA . ALA A 1 113 ? -20.474 -20.743 -22.944 1.00 45.28 113 ALA A CA 1
ATOM 848 C C . ALA A 1 113 ? -20.722 -22.034 -23.732 1.00 45.28 113 ALA A C 1
ATOM 850 O O . ALA A 1 113 ? -19.711 -22.639 -24.167 1.00 45.28 113 ALA A O 1
#

Organism: Ralstonia solanacearum (NCBI:txid305)

Foldseek 3Di:
DAACVQPVLLVVLVQVVQVVVPDGDPDPDHDHDVLVQLVCVLVVVDHDDDPPVCPVVHPPSDDDDDDPDDRDRDDDDDDDDPVDDDVVVVVVVVPDDPPDPDDDPPDPDPPDD

InterPro domains:
  IPR005119 LysR, substrate-binding [PF03466] (7-96)

Secondary structure (DSSP, 8-state):
-B-TTT-HHHHHHHHHHHHHTT-----S--BSSHHHHHHHHHTTS------GGGGGG--TT------SS------------TTS--HHHHHHHHHSPP----PPP--------

Sequence (113 aa):
MFARHVSPVYFDALTAVCLAHGFSPRVLHEVRSVSSQVAFVGCGQGIALVPAAMKSFAPDNVVVRPLTERIRVVTTAMAWNSARENPLIDQVIACLPPRRPSEPTGRRGAASA

Radius of gyration: 18.07 Å; chains: 1; bounding box: 49×34×45 Å